Protein AF-A0A392NM84-F1 (afdb_monomer)

Mean predicted aligned error: 10.76 Å

Radius of gyration: 16.96 Å; Cα contacts (8 Å, |Δi|>4): 57; chains: 1; bounding box: 36×30×48 Å

Structure (mmCIF, N/CA/C/O backbone):
data_AF-A0A392NM84-F1
#
_entry.id   AF-A0A392NM84-F1
#
loop_
_atom_site.group_PDB
_atom_site.id
_atom_site.type_symbol
_atom_site.label_atom_id
_atom_site.label_alt_id
_atom_site.label_comp_id
_atom_site.label_asym_id
_atom_site.label_entity_id
_atom_site.label_seq_id
_atom_site.pdbx_PDB_ins_code
_atom_site.Cartn_x
_atom_site.Cartn_y
_atom_site.Cartn_z
_atom_site.occupancy
_atom_site.B_iso_or_equiv
_atom_site.auth_seq_id
_atom_site.auth_comp_id
_atom_site.auth_asym_id
_atom_site.auth_atom_id
_atom_site.pdbx_PDB_model_num
ATOM 1 N N . MET A 1 1 ? -8.371 -12.944 32.180 1.00 42.59 1 MET A N 1
ATOM 2 C CA . MET A 1 1 ? -9.645 -12.576 31.526 1.00 42.59 1 MET A CA 1
ATOM 3 C C . MET A 1 1 ? -9.624 -11.067 31.356 1.00 42.59 1 MET A C 1
ATOM 5 O O . MET A 1 1 ? -9.653 -10.373 32.361 1.00 42.59 1 MET A O 1
ATOM 9 N N . ILE A 1 2 ? -9.396 -10.563 30.140 1.00 50.62 2 ILE A N 1
ATOM 10 C CA . ILE A 1 2 ? -9.274 -9.115 29.902 1.00 50.62 2 ILE A CA 1
ATOM 11 C C . ILE A 1 2 ? -10.683 -8.521 29.797 1.00 50.62 2 ILE A C 1
ATOM 13 O O . ILE A 1 2 ? -11.538 -9.067 29.106 1.00 50.62 2 ILE A O 1
ATOM 17 N N . HIS A 1 3 ? -10.910 -7.449 30.556 1.00 51.91 3 HIS A N 1
ATOM 18 C CA . HIS A 1 3 ? -12.188 -6.765 30.729 1.00 51.91 3 HIS A CA 1
ATOM 19 C C . H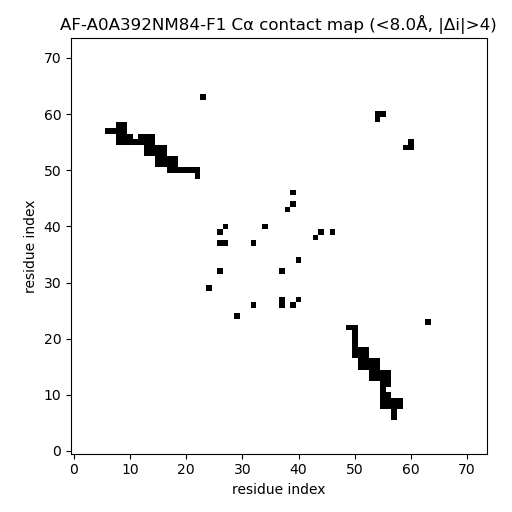IS A 1 3 ? -12.751 -6.209 29.412 1.00 51.91 3 HIS A C 1
ATOM 21 O O . HIS A 1 3 ? -12.064 -5.518 28.663 1.00 51.91 3 HIS A O 1
ATOM 27 N N . ALA A 1 4 ? -14.040 -6.457 29.182 1.00 58.16 4 ALA A N 1
ATOM 28 C CA . ALA A 1 4 ? -14.832 -5.875 28.109 1.00 58.16 4 ALA A CA 1
ATOM 29 C C . ALA A 1 4 ? -15.364 -4.494 28.529 1.00 58.16 4 ALA A C 1
ATOM 31 O O . ALA A 1 4 ? -16.434 -4.425 29.124 1.00 58.16 4 ALA A O 1
ATOM 32 N N . ASN A 1 5 ? -14.618 -3.411 28.256 1.00 59.66 5 ASN A N 1
ATOM 33 C CA . ASN A 1 5 ? -15.217 -2.087 27.998 1.00 59.66 5 ASN A CA 1
ATOM 34 C C . ASN A 1 5 ? -14.272 -1.052 27.344 1.00 59.66 5 ASN A C 1
ATOM 36 O O . ASN A 1 5 ? -14.242 0.112 27.727 1.00 59.66 5 ASN A O 1
ATOM 40 N N . GLN A 1 6 ? -13.496 -1.479 26.350 1.00 55.97 6 GLN A N 1
ATOM 41 C CA . GLN A 1 6 ? -12.886 -0.642 25.310 1.00 55.97 6 GLN A CA 1
ATOM 42 C C . GLN A 1 6 ? -12.908 -1.527 24.065 1.00 55.97 6 GLN A C 1
ATOM 44 O O . GLN A 1 6 ? -12.370 -2.634 24.112 1.00 55.97 6 GLN A O 1
ATOM 49 N N . THR A 1 7 ? -13.576 -1.126 22.983 1.00 63.84 7 THR A N 1
ATOM 50 C CA . THR A 1 7 ? -13.474 -1.847 21.706 1.00 63.84 7 THR A CA 1
ATOM 51 C C . THR A 1 7 ? -12.036 -1.713 21.228 1.00 63.84 7 TH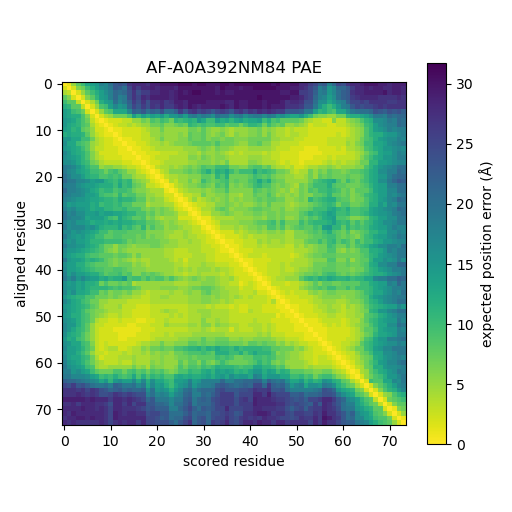R A C 1
ATOM 53 O O . THR A 1 7 ? -11.675 -0.732 20.586 1.00 63.84 7 THR A O 1
ATOM 56 N N . ASN A 1 8 ? -11.184 -2.647 21.645 1.00 72.69 8 ASN A N 1
ATOM 57 C CA . ASN A 1 8 ? -9.766 -2.613 21.344 1.00 72.69 8 ASN A CA 1
ATOM 58 C C . ASN A 1 8 ? -9.608 -2.605 19.817 1.00 72.69 8 ASN A C 1
ATOM 60 O O . ASN A 1 8 ? -10.257 -3.393 19.122 1.00 72.69 8 ASN A O 1
ATOM 64 N N . CYS A 1 9 ? -8.813 -1.668 19.306 1.00 81.12 9 CYS A N 1
ATOM 65 C CA . CYS A 1 9 ? -8.606 -1.485 17.876 1.00 81.12 9 CYS A CA 1
ATOM 66 C C . CYS A 1 9 ? -7.982 -2.764 17.310 1.00 81.12 9 CYS A C 1
ATOM 68 O O . CYS A 1 9 ? -6.853 -3.122 17.657 1.00 81.12 9 CYS A O 1
ATOM 70 N N . ALA A 1 10 ? -8.719 -3.487 16.468 1.00 86.38 10 ALA A N 1
ATOM 71 C CA . ALA A 1 10 ? -8.255 -4.761 15.939 1.00 86.38 10 ALA A CA 1
ATOM 72 C C . ALA A 1 10 ? -7.350 -4.510 14.727 1.00 86.38 10 ALA A C 1
ATOM 74 O O . ALA A 1 10 ? -7.741 -4.736 13.590 1.00 86.38 10 ALA A O 1
ATOM 75 N N . LEU A 1 11 ? -6.129 -4.027 14.973 1.00 85.19 11 LEU A N 1
ATOM 76 C CA . LEU A 1 11 ? -5.198 -3.546 13.939 1.00 85.19 11 LEU A CA 1
ATOM 77 C C . LEU A 1 11 ? -4.984 -4.524 12.774 1.00 85.19 11 LEU A C 1
ATOM 79 O O . LEU A 1 11 ? -4.870 -4.094 11.629 1.00 85.19 11 LEU A O 1
ATOM 83 N N . PHE A 1 12 ? -4.964 -5.827 13.057 1.00 88.56 12 PHE A N 1
ATOM 84 C CA . PHE A 1 12 ? -4.717 -6.881 12.067 1.00 88.56 12 PHE A CA 1
ATOM 85 C C . PHE A 1 12 ? -5.994 -7.526 11.509 1.00 88.56 12 PHE A C 1
ATOM 87 O O . PHE A 1 12 ? -5.909 -8.397 10.647 1.00 88.56 12 PHE A O 1
ATOM 94 N N . VAL A 1 13 ? -7.178 -7.120 11.980 1.00 90.31 13 VAL A N 1
ATOM 95 C CA . VAL A 1 13 ? -8.472 -7.643 11.519 1.00 90.31 13 VAL A CA 1
ATOM 96 C C . VAL A 1 13 ? -9.264 -6.498 10.912 1.00 90.31 13 VAL A C 1
ATOM 98 O O . VAL A 1 13 ? -9.615 -5.550 11.602 1.00 90.31 13 VAL A O 1
ATOM 101 N N . GLY A 1 14 ? -9.555 -6.569 9.620 1.00 90.56 14 GLY A N 1
ATOM 102 C CA . GLY A 1 14 ? -10.131 -5.441 8.902 1.00 90.56 14 GLY A CA 1
ATOM 103 C C . GLY A 1 14 ? -10.380 -5.740 7.435 1.00 90.56 14 GLY A C 1
ATOM 104 O O . GLY A 1 14 ? -10.447 -6.896 7.019 1.00 90.56 14 GLY A O 1
ATOM 105 N N . THR A 1 15 ? -10.534 -4.676 6.656 1.00 93.12 15 THR A N 1
ATOM 106 C CA . THR A 1 15 ? -10.827 -4.750 5.220 1.00 93.12 15 THR A CA 1
ATOM 107 C C . THR A 1 15 ? -9.987 -3.741 4.455 1.00 93.12 15 THR A C 1
ATOM 109 O O . THR A 1 15 ? -9.700 -2.654 4.956 1.00 93.12 15 THR A O 1
ATOM 112 N N . TRP A 1 16 ? -9.611 -4.097 3.230 1.00 91.56 16 TRP A N 1
ATOM 113 C CA . TRP A 1 16 ? -9.070 -3.143 2.270 1.00 91.56 16 TRP A CA 1
ATOM 114 C C . TRP A 1 16 ? -10.221 -2.351 1.663 1.00 91.56 16 TRP A C 1
ATOM 116 O O . TRP A 1 16 ? -11.186 -2.938 1.173 1.00 91.56 16 TRP A O 1
ATOM 126 N N . ILE A 1 17 ? -10.123 -1.029 1.718 1.00 91.75 17 ILE A N 1
ATOM 127 C CA . ILE A 1 17 ? -11.082 -0.116 1.101 1.00 91.75 17 ILE A CA 1
ATOM 128 C C . ILE A 1 17 ? -10.386 0.653 -0.026 1.00 91.75 17 ILE A C 1
ATOM 130 O O . ILE A 1 17 ? -9.212 0.998 0.134 1.00 91.75 17 ILE A O 1
ATOM 134 N N . PRO A 1 18 ? -11.065 0.896 -1.159 1.00 90.12 18 PRO A N 1
ATOM 135 C CA . PRO A 1 18 ? -10.537 1.774 -2.189 1.00 90.12 18 PRO A CA 1
ATOM 136 C C . PRO A 1 18 ? -10.436 3.201 -1.637 1.00 90.12 18 PRO A C 1
ATOM 138 O O . PRO A 1 18 ? -11.337 3.673 -0.940 1.00 90.12 18 PRO A O 1
ATOM 141 N N . ASP A 1 19 ? -9.323 3.852 -1.930 1.00 85.25 19 ASP A N 1
ATOM 142 C CA . ASP A 1 19 ? -9.001 5.221 -1.560 1.00 85.25 19 ASP A CA 1
ATOM 143 C C . ASP A 1 19 ? -8.462 5.915 -2.816 1.00 85.25 19 ASP A C 1
ATOM 145 O O . ASP A 1 19 ? -7.414 5.544 -3.343 1.00 85.25 19 ASP A O 1
ATOM 149 N N . ASP A 1 20 ? -9.222 6.886 -3.324 1.00 81.12 20 ASP A N 1
ATOM 150 C CA . ASP A 1 20 ? -8.873 7.647 -4.529 1.00 81.12 20 ASP A CA 1
ATOM 151 C C . ASP A 1 20 ? -7.858 8.766 -4.246 1.00 81.12 20 ASP A C 1
ATOM 153 O O . ASP A 1 20 ? -7.522 9.542 -5.144 1.00 81.12 20 ASP A O 1
ATOM 157 N N . THR A 1 21 ? -7.367 8.874 -3.007 1.00 79.94 21 THR A N 1
ATOM 158 C CA . THR A 1 21 ? -6.248 9.765 -2.698 1.00 79.94 21 THR A CA 1
ATOM 159 C C . THR A 1 21 ? -4.970 9.308 -3.398 1.00 79.94 21 THR A C 1
ATOM 161 O O . THR A 1 21 ? -4.731 8.119 -3.622 1.00 79.94 21 THR A O 1
ATOM 164 N N . ASP A 1 22 ? -4.137 10.278 -3.782 1.00 71.38 22 ASP A N 1
ATOM 165 C CA . ASP A 1 22 ? -2.844 9.975 -4.382 1.00 71.38 22 ASP A CA 1
ATOM 166 C C . ASP A 1 22 ? -2.005 9.105 -3.431 1.00 71.38 22 ASP A C 1
ATOM 168 O O . ASP A 1 22 ? -1.967 9.368 -2.223 1.00 71.38 22 ASP A O 1
ATOM 172 N N . PRO A 1 23 ? -1.307 8.078 -3.950 1.00 73.94 23 PRO A N 1
ATOM 173 C CA . PRO A 1 23 ? -0.487 7.219 -3.117 1.00 73.94 23 PRO A CA 1
ATOM 174 C C . PRO A 1 23 ? 0.562 8.045 -2.374 1.00 73.94 23 PRO A C 1
ATOM 176 O O . PRO A 1 23 ? 1.250 8.882 -2.960 1.00 73.94 23 PRO A O 1
ATOM 179 N N . PHE A 1 24 ? 0.720 7.748 -1.083 1.00 72.19 24 PHE A N 1
ATOM 180 C CA . PHE A 1 24 ? 1.625 8.455 -0.170 1.00 72.19 24 PHE A CA 1
ATOM 181 C C . PHE A 1 24 ? 3.070 8.556 -0.670 1.00 72.19 24 PHE A C 1
ATOM 183 O O . PHE A 1 24 ? 3.795 9.471 -0.291 1.00 72.19 24 PHE A O 1
ATOM 190 N N . TYR A 1 25 ? 3.499 7.614 -1.509 1.00 72.69 25 TYR A N 1
ATOM 191 C CA . TYR A 1 25 ? 4.767 7.693 -2.209 1.00 72.69 25 TYR A CA 1
ATOM 192 C C . TYR A 1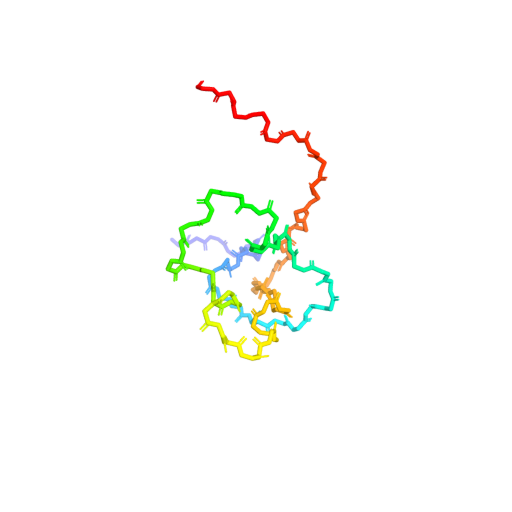 25 ? 4.578 7.340 -3.682 1.00 72.69 25 TYR A C 1
ATOM 194 O O . TYR A 1 25 ? 3.857 6.408 -4.045 1.00 72.69 25 TYR A O 1
ATOM 202 N N . GLN A 1 26 ? 5.284 8.068 -4.542 1.00 75.69 26 GLN A N 1
ATOM 203 C CA . GLN A 1 26 ? 5.441 7.708 -5.943 1.00 75.69 26 GLN A CA 1
ATOM 204 C C . GLN A 1 26 ? 6.810 7.063 -6.126 1.00 75.69 26 GLN A C 1
ATOM 206 O O . GLN A 1 26 ? 7.833 7.678 -5.823 1.00 75.69 26 GLN A O 1
ATOM 211 N N . SER A 1 27 ? 6.838 5.830 -6.640 1.00 77.06 27 SER A N 1
ATOM 212 C CA . SER A 1 27 ? 8.086 5.080 -6.828 1.00 77.06 27 SER A CA 1
ATOM 213 C C . SER A 1 27 ? 9.102 5.802 -7.720 1.00 77.06 27 SER A C 1
ATOM 215 O O . SER A 1 27 ? 10.298 5.605 -7.563 1.00 77.06 27 SER A O 1
ATOM 217 N N . SER A 1 28 ? 8.638 6.659 -8.633 1.00 73.56 28 SER A N 1
ATOM 218 C CA . SER A 1 28 ? 9.471 7.506 -9.498 1.00 73.56 28 SER A CA 1
ATOM 219 C C . SER A 1 28 ? 10.200 8.627 -8.758 1.00 73.56 28 SER A C 1
ATOM 221 O O . SER A 1 28 ? 11.243 9.078 -9.219 1.00 73.56 28 SER A O 1
ATOM 223 N N . ASN A 1 29 ? 9.654 9.091 -7.632 1.00 78.50 29 ASN A N 1
ATOM 224 C CA . ASN A 1 29 ? 10.134 10.284 -6.934 1.00 78.50 29 ASN A CA 1
ATOM 225 C C . ASN A 1 29 ? 11.055 9.933 -5.757 1.00 78.50 29 ASN A C 1
ATOM 227 O O . ASN A 1 29 ? 11.621 10.832 -5.141 1.00 78.50 29 ASN A O 1
ATOM 231 N N . CYS A 1 30 ? 11.207 8.645 -5.432 1.00 79.94 30 CYS A N 1
ATOM 232 C CA . CYS A 1 30 ? 12.064 8.183 -4.350 1.00 79.94 30 CYS A CA 1
ATOM 233 C C . CYS A 1 30 ? 13.318 7.497 -4.923 1.00 79.94 30 CYS A C 1
ATOM 235 O O . CYS A 1 30 ? 13.226 6.367 -5.404 1.00 79.94 30 CYS A O 1
ATOM 237 N N . PRO A 1 31 ? 14.498 8.141 -4.855 1.00 77.56 31 PRO A N 1
ATOM 238 C CA . PRO A 1 31 ? 15.730 7.618 -5.450 1.00 77.56 31 PRO A CA 1
ATOM 239 C C . PRO A 1 31 ? 16.329 6.424 -4.687 1.00 77.56 31 PRO A C 1
ATOM 241 O O . PRO A 1 31 ? 17.285 5.821 -5.160 1.00 77.56 31 PRO A O 1
ATOM 244 N N . ILE A 1 32 ? 15.790 6.098 -3.507 1.00 84.19 32 ILE A N 1
ATOM 245 C CA . ILE A 1 32 ? 16.292 5.043 -2.609 1.00 84.19 32 ILE A CA 1
ATOM 246 C C . ILE A 1 32 ? 15.530 3.722 -2.819 1.00 84.19 32 ILE A C 1
ATOM 248 O O . ILE A 1 32 ? 15.926 2.685 -2.297 1.00 84.19 32 ILE A O 1
ATOM 252 N N . ILE A 1 33 ? 14.426 3.728 -3.574 1.00 82.12 33 ILE A N 1
ATOM 253 C CA . ILE A 1 33 ? 13.661 2.502 -3.815 1.00 82.12 33 ILE A CA 1
ATOM 254 C C . ILE A 1 33 ? 14.499 1.546 -4.656 1.00 82.12 33 ILE A C 1
ATOM 256 O O . ILE A 1 33 ? 14.845 1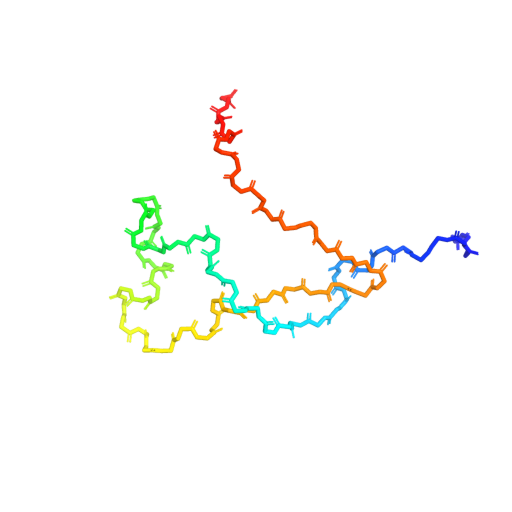.846 -5.799 1.00 82.12 33 ILE A O 1
ATOM 260 N N . ASP A 1 34 ? 14.764 0.367 -4.094 1.00 83.62 34 ASP A N 1
ATOM 261 C CA . ASP A 1 34 ? 15.406 -0.708 -4.831 1.00 83.62 34 ASP A CA 1
ATOM 262 C C . ASP A 1 34 ? 14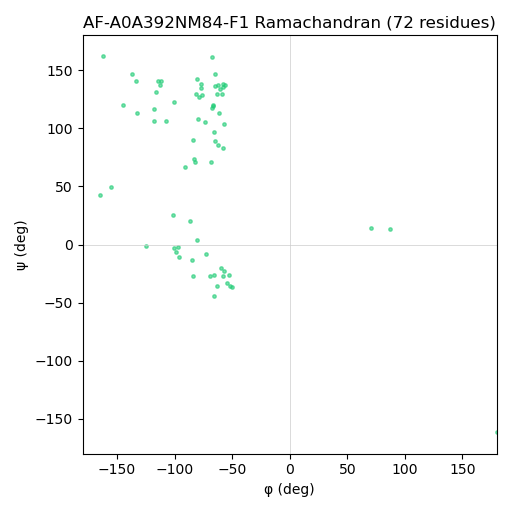.591 -1.041 -6.090 1.00 83.62 34 ASP A C 1
ATOM 264 O O . ASP A 1 34 ? 13.362 -1.173 -6.015 1.00 83.62 34 ASP A O 1
ATOM 268 N N . PRO A 1 35 ? 15.247 -1.252 -7.246 1.00 81.69 35 PRO A N 1
ATOM 269 C CA . PRO A 1 35 ? 14.561 -1.525 -8.506 1.00 81.69 35 PRO A CA 1
ATOM 270 C C . PRO A 1 35 ? 13.543 -2.670 -8.397 1.00 81.69 35 PRO A C 1
ATOM 272 O O . PRO A 1 35 ? 12.449 -2.592 -8.947 1.00 81.69 35 PRO A O 1
ATOM 275 N N . GLN A 1 36 ? 13.852 -3.692 -7.597 1.00 85.12 36 GLN A N 1
ATOM 276 C CA . GLN A 1 36 ? 12.992 -4.857 -7.362 1.00 85.12 36 GLN A CA 1
ATOM 277 C C . GLN A 1 36 ? 11.595 -4.501 -6.814 1.00 85.12 36 GLN A C 1
ATOM 279 O O . GLN A 1 36 ? 10.657 -5.271 -7.007 1.00 85.12 36 GLN A O 1
ATOM 284 N N . PHE A 1 37 ? 11.431 -3.337 -6.174 1.00 83.19 37 PHE A N 1
ATOM 285 C CA . PHE A 1 37 ? 10.149 -2.861 -5.643 1.00 83.19 37 PHE A CA 1
ATOM 286 C C . PHE A 1 37 ? 9.455 -1.826 -6.544 1.00 83.19 37 PHE A C 1
ATOM 288 O O . PHE A 1 37 ? 8.330 -1.411 -6.258 1.00 83.19 37 PHE A O 1
ATOM 295 N N . ASN A 1 38 ? 10.075 -1.406 -7.652 1.00 84.19 38 ASN A N 1
ATOM 296 C CA . ASN A 1 38 ? 9.500 -0.428 -8.575 1.00 84.19 38 ASN A CA 1
ATOM 297 C C . ASN A 1 38 ? 8.688 -1.104 -9.693 1.00 84.19 38 ASN A C 1
ATOM 299 O O . ASN A 1 38 ? 9.029 -1.036 -10.873 1.00 84.19 38 ASN A O 1
ATOM 303 N N . CYS A 1 39 ? 7.575 -1.743 -9.333 1.00 84.12 39 CYS A N 1
ATOM 304 C CA . CYS A 1 39 ? 6.751 -2.505 -10.281 1.00 84.12 39 CYS A CA 1
ATOM 305 C C . CYS A 1 39 ? 6.308 -1.689 -11.511 1.00 84.12 39 CYS A C 1
ATOM 307 O O . CYS A 1 39 ? 6.207 -2.243 -12.604 1.00 84.12 39 CYS A O 1
ATOM 309 N N . LYS A 1 40 ? 6.077 -0.375 -11.352 1.00 82.69 40 LYS A N 1
ATOM 310 C CA . LYS A 1 40 ? 5.721 0.520 -12.465 1.00 82.69 40 LYS A CA 1
ATOM 311 C C . LYS A 1 40 ? 6.860 0.667 -13.472 1.00 82.69 40 LYS A C 1
ATOM 313 O O . LYS A 1 40 ? 6.622 0.585 -14.671 1.00 82.69 40 LY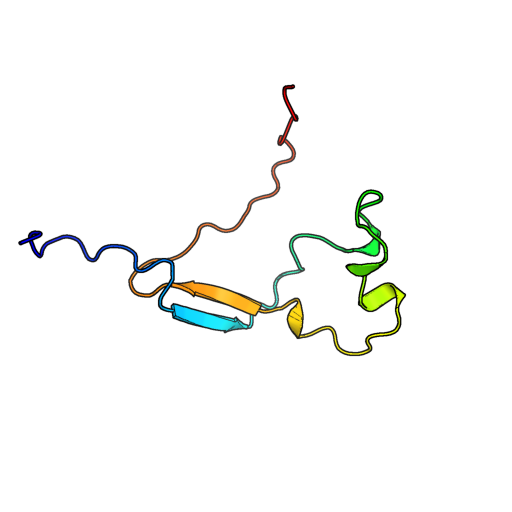S A O 1
ATOM 318 N N . MET A 1 41 ? 8.093 0.847 -12.996 1.00 82.62 41 MET A N 1
ATOM 319 C CA . MET A 1 41 ? 9.274 0.913 -13.863 1.00 82.62 41 MET A CA 1
ATOM 320 C C . MET A 1 41 ? 9.501 -0.406 -14.611 1.00 82.62 41 MET A C 1
ATOM 322 O O . MET A 1 41 ? 9.887 -0.388 -15.775 1.00 82.62 41 MET A O 1
ATOM 326 N N . PHE A 1 42 ? 9.203 -1.540 -13.972 1.00 84.25 42 PHE A N 1
ATOM 327 C CA . PHE A 1 42 ? 9.331 -2.875 -14.566 1.00 84.25 42 PHE A CA 1
ATOM 328 C C . PHE A 1 42 ? 8.095 -3.329 -15.364 1.00 84.25 42 PHE A C 1
ATOM 330 O O . PHE A 1 42 ? 7.932 -4.515 -15.641 1.00 84.25 42 PHE A O 1
ATOM 337 N N . GLY A 1 43 ? 7.246 -2.386 -15.785 1.00 84.12 43 GLY A N 1
ATOM 338 C CA . GLY A 1 43 ? 6.232 -2.623 -16.813 1.00 84.12 43 GLY A CA 1
ATOM 339 C C . GL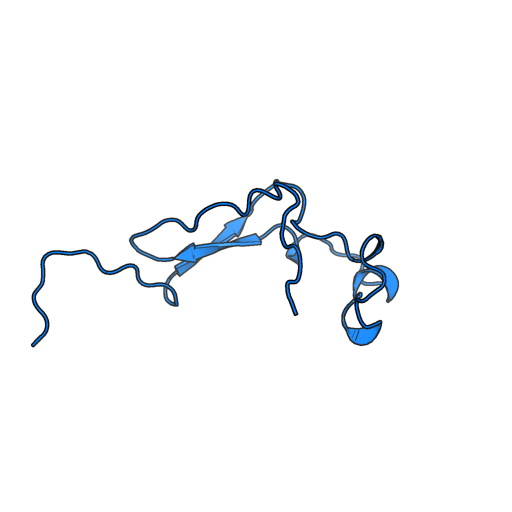Y A 1 43 ? 4.899 -3.172 -16.313 1.00 84.12 43 GLY A C 1
ATOM 340 O O . GLY A 1 43 ? 4.094 -3.610 -17.134 1.00 84.12 43 GLY A O 1
ATOM 341 N N . ARG A 1 44 ? 4.626 -3.145 -15.001 1.00 88.50 44 ARG A N 1
ATOM 342 C CA . ARG A 1 44 ? 3.295 -3.491 -14.485 1.00 88.50 44 ARG A CA 1
ATOM 343 C C . ARG A 1 44 ? 2.266 -2.438 -14.943 1.00 88.50 44 ARG A C 1
ATOM 345 O O . ARG A 1 44 ? 2.426 -1.268 -14.590 1.00 88.50 44 ARG A O 1
ATOM 352 N N . PRO A 1 45 ? 1.226 -2.822 -15.710 1.00 86.56 45 PRO A N 1
ATOM 353 C CA . PRO A 1 45 ? 0.306 -1.864 -16.323 1.00 86.56 45 PRO A CA 1
ATOM 354 C C . PRO A 1 45 ? -0.813 -1.404 -15.380 1.00 86.56 45 PRO A C 1
ATOM 356 O O . PRO A 1 45 ? -1.334 -0.301 -15.538 1.00 86.56 45 PRO A O 1
ATOM 359 N N . ASP A 1 46 ? -1.200 -2.230 -14.406 1.00 88.75 46 ASP A N 1
ATOM 360 C CA . ASP A 1 46 ? -2.225 -1.888 -13.427 1.00 88.75 46 ASP A CA 1
ATOM 361 C C . ASP A 1 46 ? -1.650 -1.011 -12.309 1.00 88.75 46 ASP A C 1
ATOM 363 O O . ASP A 1 46 ? -0.516 -1.195 -11.872 1.00 88.75 46 ASP A O 1
ATOM 367 N N . SER A 1 47 ? -2.438 -0.044 -11.833 1.00 85.56 47 SER A N 1
ATOM 368 C CA . SER A 1 47 ? -2.040 0.861 -10.741 1.00 85.56 47 SER A CA 1
ATOM 369 C C . SER A 1 47 ? -3.021 0.879 -9.571 1.00 85.56 47 SER A C 1
ATOM 371 O O . SER A 1 47 ? -2.761 1.535 -8.565 1.00 85.56 47 SER A O 1
ATOM 373 N N . ASP A 1 48 ? -4.108 0.112 -9.668 1.00 86.69 48 ASP A N 1
ATOM 374 C CA . ASP A 1 48 ? -5.179 0.099 -8.671 1.00 86.69 48 ASP A CA 1
ATOM 375 C C . ASP A 1 48 ? -4.706 -0.447 -7.327 1.00 86.69 48 ASP A C 1
ATOM 377 O O . ASP A 1 48 ? -5.207 -0.031 -6.291 1.00 86.69 48 ASP A O 1
ATOM 381 N N . TYR A 1 49 ? -3.674 -1.297 -7.315 1.00 85.19 49 TYR A N 1
ATOM 382 C CA . TYR A 1 49 ? -3.062 -1.804 -6.084 1.00 85.19 49 TYR A CA 1
ATOM 383 C C . TYR A 1 49 ? -2.495 -0.697 -5.174 1.00 85.19 49 TYR A C 1
ATOM 385 O O . TYR A 1 49 ? -2.296 -0.934 -3.987 1.00 85.19 49 TYR A O 1
ATOM 393 N N . LEU A 1 50 ? -2.230 0.498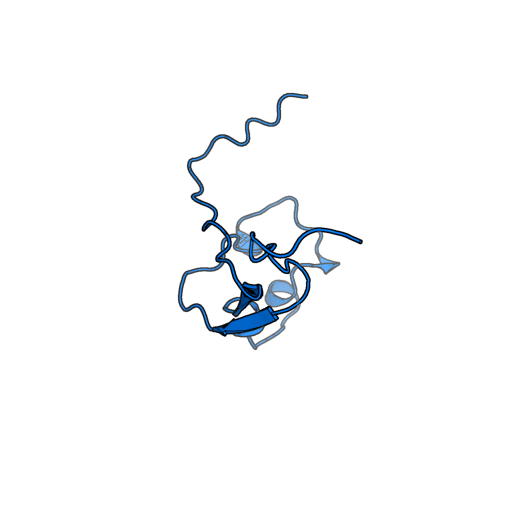 -5.715 1.00 85.44 50 LEU A N 1
ATOM 394 C CA . LEU A 1 50 ? -1.765 1.660 -4.951 1.00 85.44 50 LEU A CA 1
ATOM 395 C C . LEU A 1 50 ? -2.905 2.464 -4.316 1.00 85.44 50 LEU A C 1
ATOM 397 O O . LEU A 1 50 ? -2.638 3.307 -3.467 1.00 85.44 50 LEU A O 1
ATOM 401 N N . LYS A 1 51 ? -4.150 2.206 -4.724 1.00 87.25 51 LYS A N 1
ATOM 402 C CA . LYS A 1 51 ? -5.356 2.940 -4.317 1.00 87.25 51 LYS A CA 1
ATOM 403 C C . LYS A 1 51 ? -6.158 2.195 -3.253 1.00 87.25 51 LYS A C 1
ATOM 405 O O . LYS A 1 51 ? -7.372 2.327 -3.177 1.00 87.25 51 LYS A O 1
ATOM 410 N N . TYR A 1 52 ? -5.509 1.336 -2.472 1.00 88.56 52 TYR A N 1
ATOM 411 C CA . TYR A 1 52 ? -6.163 0.609 -1.389 1.00 88.56 52 TYR A CA 1
ATOM 412 C C . TYR A 1 52 ? -5.569 1.015 -0.053 1.00 88.56 52 TYR A C 1
ATOM 414 O O . TYR A 1 52 ? -4.354 0.986 0.148 1.00 88.56 52 TYR A O 1
ATOM 422 N N . ARG A 1 53 ? -6.453 1.321 0.895 1.00 88.31 53 ARG A N 1
ATOM 423 C CA . ARG A 1 53 ? -6.100 1.607 2.281 1.00 88.31 53 ARG A CA 1
ATOM 424 C C . ARG A 1 53 ? -6.620 0.506 3.190 1.00 88.31 53 ARG A C 1
ATOM 426 O O . ARG A 1 53 ? -7.734 0.008 3.024 1.00 88.31 53 ARG A O 1
ATOM 433 N N . TRP A 1 54 ? -5.821 0.134 4.182 1.00 90.25 54 TRP A N 1
ATOM 434 C CA . TRP A 1 54 ? -6.258 -0.787 5.223 1.00 90.25 54 TRP A CA 1
ATOM 435 C C . TRP A 1 54 ? -7.171 -0.071 6.225 1.00 90.25 54 TRP A C 1
ATOM 437 O O . TRP A 1 54 ? -6.808 0.979 6.766 1.00 90.25 54 TRP A O 1
ATOM 447 N N . ARG A 1 55 ? -8.348 -0.644 6.498 1.00 89.75 55 ARG A N 1
ATOM 448 C CA . ARG A 1 55 ? -9.269 -0.186 7.545 1.00 89.75 55 ARG A CA 1
ATOM 449 C C . ARG A 1 55 ? -9.462 -1.292 8.589 1.00 89.75 55 ARG A C 1
ATOM 451 O O . ARG A 1 55 ? -10.162 -2.269 8.292 1.00 89.75 55 ARG A O 1
ATOM 458 N N . PRO A 1 56 ? -8.877 -1.153 9.793 1.00 90.88 56 PRO A N 1
ATOM 459 C CA . PRO A 1 56 ? -9.082 -2.106 10.874 1.00 90.88 56 PRO A CA 1
ATOM 460 C C . PRO A 1 56 ? -10.522 -2.087 11.403 1.00 90.88 56 PRO A C 1
ATOM 462 O O . PRO A 1 56 ? -11.278 -1.134 11.207 1.00 90.88 56 PRO A O 1
ATOM 465 N N . LEU A 1 57 ? -10.906 -3.150 12.100 1.00 87.62 57 LEU A N 1
ATOM 466 C CA . LEU A 1 57 ? -12.192 -3.247 12.772 1.00 87.62 57 LEU A CA 1
ATOM 467 C C . LEU A 1 57 ? -12.155 -2.426 14.073 1.00 87.62 57 LEU A C 1
ATOM 469 O O . LEU A 1 57 ? -11.219 -2.536 14.867 1.00 87.62 57 LEU A O 1
ATOM 473 N N . ASN A 1 58 ? -13.210 -1.641 14.304 1.00 84.12 58 ASN A N 1
ATOM 474 C CA . ASN A 1 58 ? -13.431 -0.814 15.499 1.00 84.12 58 ASN A CA 1
ATOM 475 C C . ASN A 1 58 ? -12.518 0.418 15.664 1.00 84.12 58 ASN A C 1
ATOM 477 O O . ASN A 1 58 ? -12.475 0.992 16.751 1.00 84.12 58 ASN A O 1
ATOM 481 N N . CYS A 1 59 ? -11.795 0.840 14.624 1.00 84.12 59 CYS A N 1
ATOM 482 C CA . CYS A 1 59 ? -10.969 2.051 14.651 1.00 84.12 59 CYS A CA 1
ATOM 483 C C . CYS A 1 59 ? -10.607 2.519 13.236 1.00 84.12 59 CYS A C 1
ATOM 485 O O . CYS A 1 59 ? -10.657 1.752 12.275 1.00 84.12 59 CYS A O 1
ATOM 487 N N . GLU A 1 60 ? -10.187 3.776 13.121 1.00 84.00 60 GLU A N 1
ATOM 488 C CA . GLU A 1 60 ? -9.630 4.334 11.891 1.00 84.00 60 GLU A CA 1
ATOM 489 C C . GLU A 1 60 ? -8.149 4.656 12.087 1.00 84.00 60 GLU A C 1
ATOM 491 O O . GLU A 1 60 ? -7.747 5.177 13.128 1.00 84.00 60 GLU A O 1
ATOM 496 N N . LEU A 1 61 ? -7.328 4.327 11.087 1.00 82.25 61 LEU A N 1
ATOM 497 C CA . LEU A 1 61 ? -5.923 4.721 11.078 1.00 82.25 61 LEU A CA 1
ATOM 498 C C . LEU A 1 61 ? -5.806 6.202 10.699 1.00 82.25 61 LEU A C 1
ATOM 500 O O . LEU A 1 61 ? -6.491 6.634 9.765 1.00 82.25 61 LEU A O 1
ATOM 504 N N . PRO A 1 62 ? -4.934 6.972 11.373 1.00 80.62 62 PRO A N 1
ATOM 505 C CA . PRO A 1 62 ? -4.673 8.348 10.988 1.00 80.62 62 PRO A CA 1
ATOM 506 C C . PRO A 1 62 ? -4.074 8.386 9.579 1.00 80.62 62 PRO A C 1
ATOM 508 O O . PRO A 1 62 ? -3.195 7.592 9.239 1.00 80.62 62 PRO A O 1
ATOM 511 N N . SER A 1 63 ? -4.544 9.321 8.755 1.00 73.62 63 SER A N 1
ATOM 512 C CA . SER A 1 63 ? -3.906 9.617 7.475 1.00 73.62 63 SER A CA 1
ATOM 513 C C . SER A 1 63 ? -2.501 10.150 7.736 1.00 73.62 63 SER A C 1
ATOM 515 O O . SER A 1 63 ? -2.337 11.083 8.527 1.00 73.62 63 SER A O 1
ATOM 517 N N . LEU A 1 64 ? -1.498 9.589 7.063 1.00 67.12 64 LEU A N 1
ATOM 518 C CA . LEU A 1 64 ? -0.143 10.125 7.093 1.00 67.12 64 LEU A CA 1
ATOM 519 C C . LEU A 1 64 ? -0.150 11.505 6.424 1.00 67.12 64 LEU A C 1
ATOM 521 O O . LEU A 1 64 ? -0.114 11.623 5.202 1.00 67.12 64 LEU A O 1
ATOM 525 N N . LEU A 1 65 ? -0.234 12.559 7.234 1.00 56.06 65 LEU A N 1
ATOM 526 C CA . LEU A 1 65 ? 0.020 13.921 6.790 1.00 56.06 65 LEU A CA 1
ATOM 527 C C . LEU A 1 65 ? 1.533 14.049 6.611 1.00 56.06 65 LEU A C 1
ATOM 529 O O . LEU A 1 65 ? 2.267 14.128 7.595 1.00 56.06 65 LEU A O 1
ATOM 533 N N . PHE A 1 66 ? 2.006 14.063 5.364 1.00 49.38 66 PHE A N 1
ATOM 534 C CA . PHE A 1 66 ? 3.371 14.479 5.034 1.00 49.38 66 PHE A CA 1
ATOM 535 C C . PHE A 1 66 ? 3.522 15.990 5.296 1.00 49.38 66 PHE A C 1
ATOM 537 O O . PHE A 1 66 ? 3.617 16.801 4.380 1.00 49.38 66 PHE A O 1
ATOM 544 N N . LEU A 1 67 ? 3.532 16.394 6.567 1.00 44.06 67 LEU A N 1
ATOM 545 C CA . LEU A 1 67 ? 4.232 17.605 6.979 1.00 44.06 67 LEU A CA 1
ATOM 546 C C . LEU A 1 67 ? 5.701 17.194 7.070 1.00 44.06 67 LEU A C 1
ATOM 548 O O . LEU A 1 67 ? 6.058 16.366 7.903 1.00 44.06 67 LEU A O 1
ATOM 552 N N . GLY A 1 68 ? 6.513 17.662 6.122 1.00 46.06 68 GLY A N 1
ATOM 553 C CA . GLY A 1 68 ? 7.897 17.236 5.912 1.00 46.06 68 GLY A CA 1
ATOM 554 C C . GLY A 1 68 ? 8.811 17.435 7.121 1.00 46.0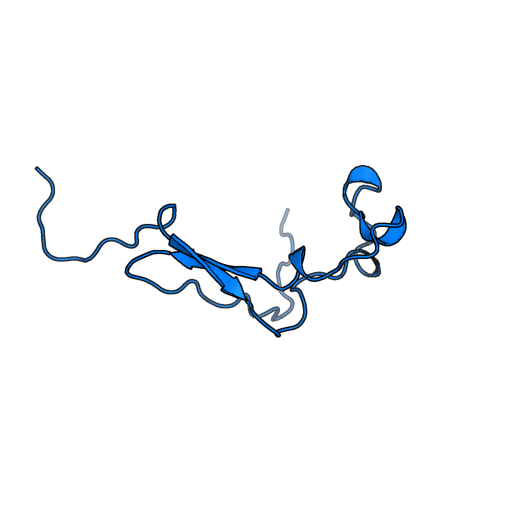6 68 GLY A C 1
ATOM 555 O O . GLY A 1 68 ? 9.556 18.405 7.179 1.00 46.06 68 GLY A O 1
ATOM 556 N N . SER A 1 69 ? 8.789 16.493 8.060 1.00 43.56 69 SER A N 1
ATOM 557 C CA . SER A 1 69 ? 9.740 16.429 9.168 1.00 43.56 69 SER A CA 1
ATOM 558 C C . SER A 1 69 ? 9.889 15.007 9.720 1.00 43.56 69 SER A C 1
ATOM 560 O O . SER A 1 69 ? 9.859 14.801 10.931 1.00 43.56 69 SER A O 1
ATOM 562 N N . MET A 1 70 ? 10.102 14.007 8.859 1.00 40.38 70 MET A N 1
ATOM 563 C CA . MET A 1 70 ? 11.035 12.946 9.257 1.00 40.38 70 MET A CA 1
ATOM 564 C C . MET A 1 70 ? 12.439 13.471 8.954 1.00 40.38 70 MET A C 1
ATOM 566 O O . MET A 1 70 ? 13.091 13.048 8.005 1.00 40.38 70 MET A O 1
ATOM 570 N N . GLU A 1 71 ? 12.875 14.451 9.752 1.00 34.25 71 GLU A N 1
ATOM 571 C CA . GLU A 1 71 ? 14.297 14.605 10.033 1.00 34.25 71 GLU A CA 1
ATOM 572 C C . GLU A 1 71 ? 14.720 13.257 10.618 1.00 34.25 71 GLU A C 1
ATOM 574 O O . GLU A 1 71 ? 14.357 12.906 11.743 1.00 34.25 71 GLU A O 1
ATOM 579 N N . PHE A 1 72 ? 15.406 12.456 9.805 1.00 40.31 72 PHE A N 1
ATOM 580 C CA . PHE A 1 72 ? 16.174 11.317 10.275 1.00 40.31 72 PHE A CA 1
ATOM 581 C C . PHE A 1 72 ? 17.261 11.874 11.199 1.00 40.31 72 PHE A C 1
ATOM 583 O O . PHE A 1 72 ? 18.371 12.169 10.767 1.00 40.31 72 PHE A O 1
ATOM 590 N N . SER A 1 73 ? 16.929 12.074 12.473 1.00 33.75 73 SER A N 1
ATOM 591 C CA . SER A 1 73 ? 17.956 12.164 13.501 1.00 33.75 73 SER A CA 1
ATOM 592 C C . SER A 1 73 ? 18.579 10.777 13.619 1.00 33.75 73 SER A C 1
ATOM 594 O O . SER A 1 73 ? 17.873 9.801 13.878 1.00 33.75 73 SER A O 1
ATOM 596 N N . PHE A 1 74 ? 19.874 10.733 13.309 1.00 44.09 74 PHE A N 1
ATOM 597 C CA . PHE A 1 74 ? 20.783 9.606 13.507 1.00 44.09 74 PHE A CA 1
ATOM 598 C C . PHE A 1 74 ? 20.658 8.995 14.908 1.00 44.09 74 PHE A C 1
ATOM 600 O O . PHE A 1 74 ? 20.465 9.773 15.872 1.00 44.09 74 PHE A O 1
#

Solvent-accessible surface area (backbone atoms only — not comparable to full-atom values): 5194 Å² total; per-residue (Å²): 134,86,81,93,86,65,78,67,62,34,76,92,46,64,47,78,39,85,37,92,62,79,53,96,69,56,73,90,80,42,92,80,64,55,71,92,74,32,50,64,83,74,66,50,86,77,65,66,86,60,27,56,40,80,38,32,39,77,48,79,74,81,79,86,71,85,70,94,67,85,71,81,75,127

pLDDT: mean 75.16, std 16.28, range [33.75, 93.12]

Foldseek 3Di:
DDDPDDPPFQQPAFDKDFAPDDQPDDPVVDPPDDPVPNVVVVPDPDDSVSRIDTQTPPDGDDDPDPPPPPPVPD

Secondary structure (DSSP, 8-state):
---SSS---EEEEEEEEE--SPPS--TTT-TTS-GGG-TTTTT----GGGSEEEEEET--PPP----S------

Sequence (74 aa):
MIHANQTNCALFVGTWIPDDTDPFYQSSNCPIIDPQFNCKMFGRPDSDYLKYRWRPLNCELPSLLFLGSMEFSF

InterPro domains:
  IPR025846 Trichome birefringence-like, N-terminal domain [PF14416] (8-60)
  IPR029962 Trichome birefringence-like family [PTHR32285] (8-63)

Nearest PDB structures (foldseek):
  6cci-assembly1_A  TM=8.491E-01  e=4.222E-03  Arabidopsis thaliana

Organism: NCBI:txid97028